Protein AF-A0A936JMG7-F1 (afdb_monomer_lite)

Structure (mmCIF, N/CA/C/O backbone):
data_AF-A0A936JMG7-F1
#
_entry.id   AF-A0A936JMG7-F1
#
loop_
_atom_site.group_PDB
_atom_site.id
_atom_site.type_symbol
_atom_site.label_atom_id
_atom_site.label_alt_id
_atom_site.label_comp_id
_atom_site.label_asym_id
_atom_site.label_entity_id
_atom_site.label_seq_id
_atom_site.pdbx_PDB_ins_code
_atom_site.Cartn_x
_atom_site.Cartn_y
_atom_site.Cartn_z
_atom_site.occupancy
_atom_site.B_iso_or_equiv
_atom_site.auth_seq_id
_atom_site.auth_comp_id
_atom_site.auth_asym_id
_atom_site.auth_atom_id
_atom_site.pdbx_PDB_model_num
ATOM 1 N N . MET A 1 1 ? -6.894 6.875 -14.498 1.00 42.19 1 MET A N 1
ATOM 2 C CA . MET A 1 1 ? -5.869 6.015 -15.118 1.00 42.19 1 MET A CA 1
ATOM 3 C C . MET A 1 1 ? -5.691 4.853 -14.171 1.00 42.19 1 MET A C 1
ATOM 5 O O . MET A 1 1 ? -5.347 5.105 -13.024 1.00 42.19 1 MET A O 1
ATOM 9 N N . ASP A 1 2 ? -6.020 3.639 -14.602 1.00 45.88 2 ASP A N 1
ATOM 10 C CA . ASP A 1 2 ? -5.779 2.450 -13.786 1.00 45.88 2 ASP A CA 1
ATOM 11 C C . ASP A 1 2 ? -4.279 2.161 -13.806 1.00 45.88 2 ASP A C 1
ATOM 13 O O . ASP A 1 2 ? -3.679 1.999 -14.868 1.00 45.88 2 ASP A O 1
ATOM 17 N N . LEU A 1 3 ? -3.653 2.196 -12.630 1.00 49.69 3 LEU A N 1
ATOM 18 C CA . LEU A 1 3 ? -2.223 1.970 -12.483 1.00 49.69 3 LEU A CA 1
ATOM 19 C C . LEU A 1 3 ? -1.985 0.457 -12.407 1.00 49.69 3 LEU A C 1
ATOM 21 O O . LEU A 1 3 ? -2.205 -0.159 -11.366 1.00 49.69 3 LEU A O 1
ATOM 25 N N . ALA A 1 4 ? -1.555 -0.155 -13.507 1.00 61.53 4 ALA A N 1
ATOM 26 C CA . ALA A 1 4 ? -1.072 -1.530 -13.482 1.00 61.53 4 ALA A CA 1
ATOM 27 C C . ALA A 1 4 ? 0.374 -1.531 -12.963 1.00 61.53 4 ALA A C 1
ATOM 29 O O . ALA A 1 4 ? 1.286 -1.049 -13.633 1.00 61.53 4 ALA A O 1
ATOM 30 N N . THR A 1 5 ? 0.598 -2.04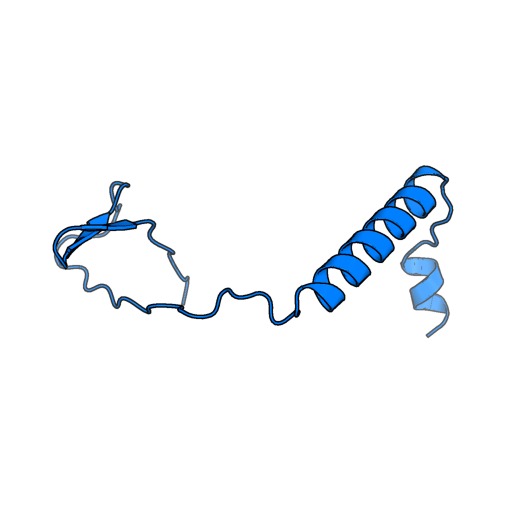1 -11.751 1.00 65.38 5 THR A N 1
ATOM 31 C CA . THR A 1 5 ? 1.946 -2.206 -11.198 1.00 65.38 5 THR A CA 1
ATOM 32 C C . THR A 1 5 ? 2.563 -3.509 -11.696 1.00 65.38 5 THR A C 1
ATOM 34 O O . THR A 1 5 ? 2.044 -4.600 -11.470 1.00 65.38 5 THR A O 1
ATOM 37 N N . VAL A 1 6 ? 3.702 -3.397 -12.381 1.00 73.50 6 VAL A N 1
ATOM 38 C CA . VAL A 1 6 ? 4.459 -4.539 -12.903 1.00 73.50 6 VAL A CA 1
ATOM 39 C C . VAL A 1 6 ? 5.608 -4.868 -11.956 1.00 73.50 6 VAL A C 1
ATOM 41 O O . VAL A 1 6 ? 6.427 -4.005 -11.638 1.00 73.50 6 VAL A O 1
ATOM 44 N N . ARG A 1 7 ? 5.698 -6.128 -11.517 1.00 75.56 7 ARG A N 1
ATOM 45 C CA . ARG A 1 7 ? 6.832 -6.606 -10.721 1.00 75.56 7 ARG A CA 1
ATOM 46 C C . ARG A 1 7 ? 7.979 -7.019 -11.640 1.00 75.56 7 ARG A C 1
ATOM 48 O O . ARG A 1 7 ? 7.805 -7.773 -12.592 1.00 75.56 7 ARG A O 1
ATOM 55 N N . GLY A 1 8 ? 9.176 -6.532 -11.341 1.00 82.75 8 GLY A N 1
ATOM 56 C CA . GLY A 1 8 ? 10.379 -6.901 -12.074 1.00 82.75 8 GLY A CA 1
ATOM 57 C C . GLY A 1 8 ? 11.641 -6.728 -11.243 1.00 82.75 8 GLY A C 1
ATOM 58 O O . GLY A 1 8 ? 11.612 -6.224 -10.119 1.00 82.75 8 GLY A O 1
ATOM 59 N N . ARG A 1 9 ? 12.771 -7.171 -11.791 1.00 85.25 9 ARG A N 1
ATOM 60 C CA . ARG A 1 9 ? 14.094 -7.053 -11.177 1.00 85.25 9 ARG A CA 1
ATOM 61 C C . ARG A 1 9 ? 15.094 -6.512 -12.181 1.00 85.25 9 ARG A C 1
ATOM 63 O O . ARG A 1 9 ? 15.173 -6.992 -13.303 1.00 85.25 9 ARG A O 1
ATOM 70 N N . VAL A 1 10 ? 15.922 -5.565 -11.752 1.00 86.69 10 VAL A N 1
ATOM 71 C CA . VAL A 1 10 ? 17.032 -5.086 -12.577 1.00 86.69 10 VAL A CA 1
ATOM 72 C C . VAL A 1 10 ? 18.193 -6.086 -12.523 1.00 86.69 10 VAL A C 1
ATOM 74 O O . VAL A 1 10 ? 18.712 -6.378 -11.444 1.00 86.69 10 VAL A O 1
ATOM 77 N N . ARG A 1 11 ? 18.623 -6.599 -13.681 1.00 88.00 11 ARG A N 1
ATOM 78 C CA . ARG A 1 11 ? 19.832 -7.424 -13.848 1.00 88.00 11 ARG A CA 1
ATOM 79 C C . ARG A 1 11 ? 20.654 -6.912 -15.025 1.00 88.00 11 ARG A C 1
ATOM 81 O O . ARG A 1 11 ? 20.131 -6.693 -16.111 1.00 88.00 11 ARG A O 1
ATOM 88 N N . GLY A 1 12 ? 21.946 -6.661 -14.801 1.00 90.00 12 GLY A N 1
ATOM 89 C CA . GLY A 1 12 ? 22.837 -6.138 -15.847 1.00 90.00 12 GLY A CA 1
ATOM 90 C C . GLY A 1 12 ? 22.357 -4.821 -16.479 1.00 90.00 12 GLY A C 1
ATOM 91 O O . GLY A 1 12 ? 22.586 -4.598 -17.663 1.00 90.00 12 GLY A O 1
ATOM 92 N N . GLY A 1 13 ? 21.642 -3.984 -15.717 1.00 87.44 13 GLY A N 1
ATOM 93 C CA . GLY A 1 13 ? 21.068 -2.725 -16.206 1.00 87.44 13 GLY A CA 1
ATOM 94 C C . GLY A 1 13 ? 1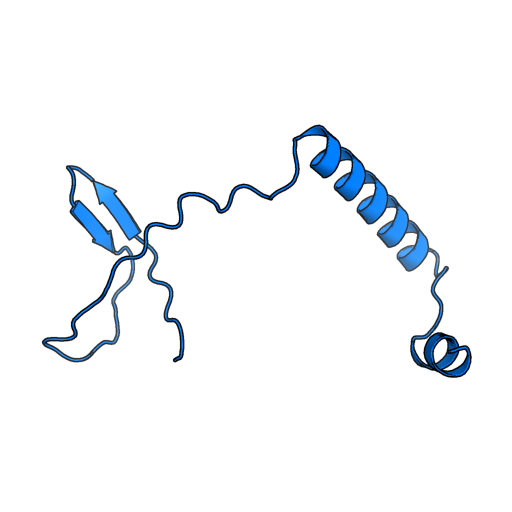9.773 -2.867 -17.014 1.00 87.44 13 GLY A C 1
ATOM 95 O O . GLY A 1 13 ? 19.346 -1.899 -17.632 1.00 87.44 13 GLY A O 1
ATOM 96 N N . ARG A 1 14 ? 19.141 -4.048 -17.027 1.00 86.44 14 ARG A N 1
ATOM 97 C CA . ARG A 1 14 ? 17.863 -4.299 -17.710 1.00 86.44 14 ARG A CA 1
ATOM 98 C C . ARG A 1 14 ? 16.790 -4.695 -16.706 1.00 86.44 14 ARG A C 1
ATOM 100 O O . ARG A 1 14 ? 17.069 -5.493 -15.816 1.00 86.44 14 ARG A O 1
ATOM 107 N N . LEU A 1 15 ? 15.584 -4.147 -16.848 1.00 84.88 15 LEU A N 1
ATOM 108 C CA . LEU A 1 15 ? 14.419 -4.593 -16.086 1.00 84.88 15 LEU A CA 1
ATOM 109 C C . LEU A 1 15 ? 13.930 -5.926 -16.663 1.00 84.88 15 LEU A C 1
ATOM 111 O O . LEU A 1 15 ? 13.482 -5.986 -17.804 1.00 84.88 15 LEU A O 1
ATOM 115 N N . GLU A 1 16 ? 14.025 -6.989 -15.876 1.00 88.56 16 GLU A N 1
ATOM 116 C CA . GLU A 1 16 ? 13.416 -8.283 -16.165 1.00 88.56 16 GLU A CA 1
ATOM 117 C C . GLU A 1 16 ? 12.062 -8.347 -15.460 1.00 88.56 16 GLU A C 1
ATOM 119 O O . GLU A 1 16 ? 12.001 -8.275 -14.232 1.00 88.56 16 GLU A O 1
ATOM 124 N N . VAL A 1 17 ? 10.981 -8.471 -16.223 1.00 85.31 17 VAL A N 1
ATOM 125 C CA . VAL A 1 17 ? 9.636 -8.680 -15.676 1.00 85.31 17 VAL A CA 1
ATOM 126 C C . VAL A 1 17 ? 9.458 -10.173 -15.396 1.00 85.31 17 VAL A C 1
ATOM 128 O O . VAL A 1 17 ? 9.770 -11.004 -16.246 1.00 85.31 17 VAL A O 1
ATOM 131 N N . ASP A 1 18 ? 9.003 -10.522 -14.192 1.00 79.38 18 ASP A N 1
ATOM 132 C CA . ASP A 1 18 ? 8.862 -11.923 -13.760 1.00 79.38 18 ASP A CA 1
ATOM 133 C C . ASP A 1 18 ? 7.526 -12.566 -14.171 1.00 79.38 18 ASP A C 1
ATOM 135 O O . ASP A 1 18 ? 7.357 -13.781 -14.066 1.00 79.38 18 ASP A O 1
ATOM 139 N N . THR A 1 19 ? 6.598 -11.750 -14.665 1.00 75.88 19 THR A N 1
ATOM 140 C CA . THR A 1 19 ? 5.214 -12.105 -14.975 1.00 75.88 19 THR A CA 1
ATOM 141 C C . THR A 1 19 ? 4.896 -11.810 -16.441 1.00 75.88 19 THR A C 1
ATOM 143 O O . THR A 1 19 ? 5.336 -10.803 -16.994 1.00 75.88 19 THR A O 1
ATOM 146 N N . GLN A 1 20 ? 4.109 -12.676 -17.086 1.00 78.25 20 GLN A N 1
ATOM 147 C CA . GLN A 1 20 ? 3.592 -12.399 -18.425 1.00 78.25 20 GLN A CA 1
ATOM 148 C C . GLN A 1 20 ? 2.596 -11.236 -18.362 1.00 78.25 20 GLN A C 1
ATOM 150 O O . GLN A 1 20 ? 1.616 -11.293 -17.622 1.00 78.25 20 GLN A O 1
ATOM 155 N N . LEU A 1 21 ? 2.850 -10.190 -19.145 1.00 78.50 21 LEU A N 1
ATOM 156 C CA . LEU A 1 21 ? 1.959 -9.042 -19.259 1.00 78.50 21 LEU A CA 1
ATOM 157 C C . LEU A 1 21 ? 0.913 -9.326 -20.335 1.00 78.50 21 LEU A C 1
ATOM 159 O O . LEU A 1 21 ? 1.267 -9.600 -21.479 1.00 78.50 21 LEU A O 1
ATOM 163 N N . ASP A 1 22 ? -0.363 -9.264 -19.963 1.00 81.62 22 ASP A N 1
ATOM 164 C CA . ASP A 1 22 ? -1.487 -9.327 -20.903 1.00 81.62 22 ASP A CA 1
ATOM 165 C C . ASP A 1 22 ? -1.757 -7.926 -21.468 1.00 81.62 22 ASP A C 1
ATOM 167 O O . ASP A 1 22 ? -2.727 -7.255 -21.117 1.00 81.62 22 ASP A O 1
ATOM 171 N N . LEU A 1 23 ? -0.804 -7.435 -22.260 1.00 81.81 23 LEU A N 1
ATOM 172 C CA . LEU A 1 23 ? -0.872 -6.140 -22.928 1.00 81.81 23 LEU A CA 1
ATOM 173 C C . LEU A 1 23 ? -0.841 -6.354 -24.446 1.00 81.81 23 LEU A C 1
ATOM 175 O O . LEU A 1 23 ? -0.163 -7.276 -24.906 1.00 81.81 23 LEU A O 1
ATOM 179 N N . PRO A 1 24 ? -1.541 -5.518 -25.234 1.00 87.19 24 PRO A N 1
ATOM 180 C CA . PRO A 1 24 ? -1.446 -5.564 -26.687 1.00 87.19 24 PRO A CA 1
ATOM 181 C C . PRO A 1 24 ? -0.009 -5.391 -27.181 1.00 87.19 24 PRO A C 1
ATOM 183 O O . PRO A 1 24 ? 0.805 -4.708 -26.548 1.00 87.19 24 PRO A O 1
ATOM 186 N N . ASP A 1 25 ? 0.271 -5.946 -28.357 1.00 85.31 25 ASP A N 1
ATOM 187 C CA . ASP A 1 25 ? 1.516 -5.672 -29.070 1.00 85.31 25 ASP A CA 1
ATOM 188 C C . ASP A 1 25 ? 1.715 -4.152 -29.243 1.00 85.31 25 ASP A C 1
ATOM 190 O O . ASP A 1 25 ? 0.752 -3.390 -29.363 1.00 85.31 25 ASP A O 1
ATOM 194 N N . ASP A 1 26 ? 2.978 -3.719 -29.216 1.00 87.69 26 ASP A N 1
ATOM 195 C CA . ASP A 1 26 ? 3.404 -2.314 -29.320 1.00 87.69 26 ASP A CA 1
ATOM 196 C C . ASP A 1 26 ? 2.951 -1.385 -28.171 1.00 87.69 26 ASP A C 1
ATOM 198 O O . ASP A 1 26 ? 3.027 -0.161 -28.285 1.00 87.69 26 ASP A O 1
ATOM 202 N N . THR A 1 27 ? 2.527 -1.940 -27.030 1.00 86.06 27 THR A N 1
ATOM 203 C CA . THR A 1 27 ? 2.223 -1.140 -25.831 1.00 86.06 27 THR A CA 1
ATOM 204 C C . THR A 1 27 ? 3.484 -0.464 -25.272 1.00 86.06 27 THR A C 1
ATOM 206 O O . THR A 1 27 ? 4.433 -1.133 -24.862 1.00 86.06 27 THR A O 1
ATOM 209 N N . GLU A 1 28 ? 3.475 0.871 -25.195 1.00 84.44 28 GLU A N 1
ATOM 210 C CA . GLU A 1 28 ? 4.513 1.664 -24.525 1.00 84.44 28 GLU A CA 1
ATOM 211 C C . GLU A 1 28 ? 4.269 1.701 -23.008 1.00 84.44 28 GLU A C 1
ATOM 213 O O . GLU A 1 28 ? 3.148 1.927 -22.550 1.00 84.44 28 GLU A O 1
ATOM 218 N N . VAL A 1 29 ? 5.322 1.473 -22.218 1.00 80.06 29 VAL A N 1
ATOM 219 C CA . VAL A 1 29 ? 5.251 1.450 -20.751 1.00 80.06 29 VAL A CA 1
ATOM 220 C C . VAL A 1 29 ? 6.258 2.442 -20.185 1.00 80.06 29 VAL A C 1
ATOM 222 O O . VAL A 1 29 ? 7.450 2.367 -20.482 1.00 80.06 29 VAL A O 1
ATOM 225 N N . GLU A 1 30 ? 5.787 3.346 -19.329 1.00 79.81 30 GLU A N 1
ATOM 226 C CA . GLU A 1 30 ? 6.637 4.269 -18.582 1.00 79.81 30 GLU A CA 1
ATOM 227 C C . GLU A 1 30 ? 7.035 3.644 -17.238 1.00 79.81 30 GLU A C 1
ATOM 229 O O . GLU A 1 30 ? 6.187 3.207 -16.457 1.00 79.81 30 GLU A O 1
ATOM 234 N N . LEU A 1 31 ? 8.340 3.588 -16.959 1.00 77.62 31 LEU A N 1
ATOM 235 C CA . LEU A 1 31 ? 8.856 3.091 -15.688 1.00 77.62 31 LEU A CA 1
ATOM 236 C C . LEU A 1 31 ? 9.080 4.256 -14.721 1.00 77.62 31 LEU A C 1
ATOM 238 O O . LEU A 1 31 ? 10.052 4.998 -14.851 1.00 77.62 31 LEU A O 1
ATOM 242 N N . ALA A 1 32 ? 8.236 4.354 -13.696 1.00 75.81 32 ALA A N 1
ATOM 243 C CA . ALA A 1 32 ? 8.497 5.204 -12.542 1.00 75.81 32 ALA A CA 1
ATOM 244 C C . ALA A 1 32 ? 9.293 4.419 -11.488 1.00 75.81 32 ALA A C 1
ATOM 246 O O . ALA A 1 32 ? 8.806 3.437 -10.925 1.00 75.81 32 ALA A O 1
ATOM 247 N N . VAL A 1 33 ? 10.524 4.849 -11.204 1.00 70.38 33 VAL A N 1
ATOM 248 C CA . VAL A 1 33 ? 11.296 4.310 -10.077 1.00 70.38 33 VAL A CA 1
ATOM 249 C C . VAL A 1 33 ? 10.853 5.037 -8.812 1.00 70.38 33 VAL A C 1
ATOM 251 O O . VAL A 1 33 ? 11.254 6.172 -8.568 1.00 70.38 33 VAL A O 1
ATOM 254 N N . ILE A 1 34 ? 10.023 4.380 -8.003 1.00 69.12 34 ILE A N 1
ATOM 255 C CA . ILE A 1 34 ? 9.665 4.871 -6.670 1.00 69.12 34 ILE A CA 1
ATOM 256 C C . ILE A 1 34 ? 10.796 4.462 -5.725 1.00 69.12 34 ILE A C 1
ATOM 258 O O . ILE A 1 34 ? 10.861 3.320 -5.275 1.00 69.12 34 ILE A O 1
ATOM 262 N N . VAL A 1 35 ? 11.739 5.377 -5.499 1.00 63.16 35 VAL A N 1
ATOM 263 C CA . VAL A 1 35 ? 12.886 5.154 -4.597 1.00 63.16 35 VAL A CA 1
ATOM 264 C C . VAL A 1 35 ? 12.472 5.273 -3.128 1.00 63.16 35 VAL A C 1
ATOM 266 O O . VAL A 1 35 ? 13.097 4.673 -2.263 1.00 63.16 35 VAL A O 1
ATOM 269 N N . GLU A 1 36 ? 11.382 5.991 -2.863 1.00 59.97 36 GLU A N 1
ATOM 270 C CA . GLU A 1 36 ? 10.838 6.223 -1.528 1.00 59.97 36 GLU A CA 1
ATOM 271 C C . GLU A 1 36 ? 9.499 5.490 -1.388 1.00 59.97 36 GLU A C 1
ATOM 273 O O . GLU A 1 36 ? 8.417 6.056 -1.503 1.00 59.97 36 GLU A O 1
ATOM 278 N N . MET A 1 37 ? 9.589 4.177 -1.186 1.00 55.44 37 MET A N 1
ATOM 279 C CA . MET A 1 37 ? 8.645 3.481 -0.306 1.00 55.44 37 MET A CA 1
ATOM 280 C C . MET A 1 37 ? 9.271 3.297 1.082 1.00 55.44 37 MET A C 1
ATOM 282 O O . MET A 1 37 ? 8.904 2.366 1.796 1.00 55.44 37 MET A O 1
ATOM 286 N N . ASP A 1 38 ? 10.249 4.137 1.445 1.00 57.47 38 ASP A N 1
ATOM 287 C CA . ASP A 1 38 ? 10.588 4.276 2.856 1.00 57.47 38 ASP A CA 1
ATOM 288 C C . ASP A 1 38 ? 9.293 4.719 3.528 1.00 57.47 38 ASP A C 1
ATOM 290 O O . ASP A 1 38 ? 8.618 5.643 3.054 1.00 57.47 38 ASP A O 1
ATOM 294 N N . ASP A 1 39 ? 8.875 3.998 4.565 1.00 60.19 39 ASP A N 1
ATOM 295 C CA . ASP A 1 39 ? 7.849 4.564 5.409 1.00 60.19 39 ASP A CA 1
ATOM 296 C C . ASP A 1 39 ? 8.375 5.929 5.849 1.00 60.19 39 ASP A C 1
ATOM 298 O O . ASP A 1 39 ? 9.544 6.102 6.184 1.00 60.19 39 ASP A O 1
ATOM 302 N N . ALA A 1 40 ? 7.527 6.948 5.808 1.00 68.31 40 ALA A N 1
ATOM 303 C CA . ALA A 1 40 ? 7.915 8.272 6.283 1.00 68.31 40 ALA A CA 1
ATOM 304 C C . ALA A 1 40 ? 8.146 8.290 7.814 1.00 68.31 40 ALA A C 1
ATOM 306 O O . ALA A 1 40 ? 8.029 9.343 8.431 1.00 68.31 40 ALA A O 1
ATOM 307 N N . LEU A 1 41 ? 8.387 7.123 8.424 1.00 81.44 41 LEU A N 1
ATOM 308 C CA . LEU A 1 41 ? 8.593 6.891 9.834 1.00 81.44 41 LEU A CA 1
ATOM 309 C C . LEU A 1 41 ? 10.046 6.487 10.045 1.00 81.44 41 LEU A C 1
ATOM 311 O O . LEU A 1 41 ? 10.511 5.447 9.582 1.00 81.44 41 LEU A O 1
ATOM 315 N N . GLU A 1 42 ? 10.750 7.279 10.834 1.00 85.62 42 GLU A N 1
ATOM 316 C CA . GLU A 1 42 ? 12.026 6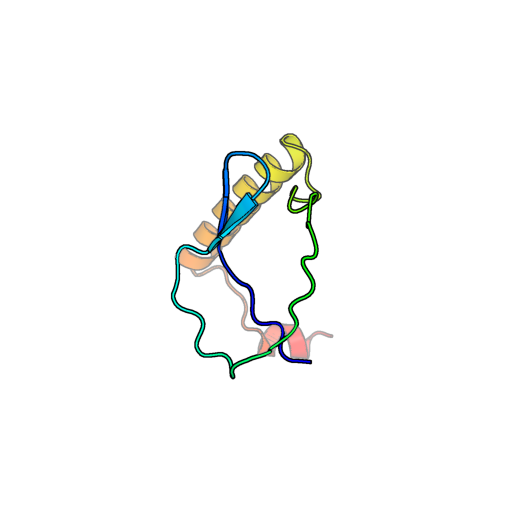.861 11.389 1.00 85.62 42 GLU A CA 1
ATOM 317 C C . GLU A 1 42 ? 11.838 5.582 12.233 1.00 85.62 42 GLU A C 1
ATOM 319 O O . GLU A 1 42 ? 10.754 5.309 12.758 1.00 85.62 42 GLU A O 1
ATOM 324 N N . ASP A 1 43 ? 12.904 4.802 12.448 1.00 87.00 43 ASP A N 1
ATOM 325 C CA . ASP A 1 43 ? 12.827 3.526 13.185 1.00 87.00 43 ASP A CA 1
ATOM 326 C C . ASP A 1 43 ? 12.123 3.648 14.550 1.00 87.00 43 ASP A C 1
ATOM 328 O O . ASP A 1 43 ? 11.394 2.751 14.976 1.00 87.00 43 ASP A O 1
ATOM 332 N N . GLN A 1 44 ? 12.310 4.775 15.243 1.00 89.31 44 GLN A N 1
ATOM 333 C CA . GLN A 1 44 ? 11.639 5.038 16.518 1.00 89.31 44 GLN A CA 1
ATOM 334 C 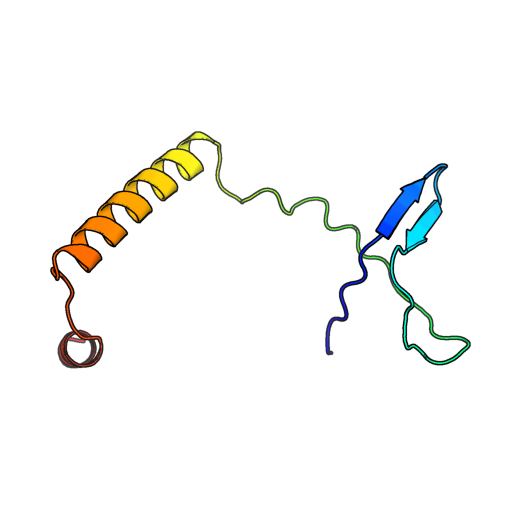C . GLN A 1 44 ? 10.136 5.276 16.363 1.00 89.31 44 GLN A C 1
ATOM 336 O O . GLN A 1 44 ? 9.360 4.889 17.235 1.00 89.31 44 GLN A O 1
ATOM 341 N N . GLU A 1 45 ? 9.721 5.932 15.287 1.00 91.38 45 GLU A N 1
ATOM 342 C CA . GLU A 1 45 ? 8.316 6.193 14.995 1.00 91.38 45 GLU A CA 1
ATOM 343 C C . GLU A 1 45 ? 7.608 4.900 14.597 1.00 91.38 45 GLU A C 1
ATOM 345 O O . GLU A 1 45 ? 6.504 4.640 15.078 1.00 91.38 45 GLU A O 1
ATOM 350 N N . ARG A 1 46 ? 8.291 4.030 13.842 1.00 90.75 46 ARG A N 1
ATOM 351 C CA . ARG A 1 46 ? 7.814 2.681 13.519 1.00 90.75 46 ARG A CA 1
ATOM 352 C C . ARG A 1 46 ? 7.598 1.836 14.774 1.00 90.75 46 ARG A C 1
ATOM 354 O O . ARG A 1 46 ? 6.534 1.248 14.939 1.00 90.75 46 ARG A O 1
ATOM 361 N N . LEU A 1 47 ? 8.557 1.830 15.704 1.00 94.69 47 LEU A N 1
ATOM 362 C CA . LEU A 1 47 ? 8.419 1.112 16.980 1.00 94.69 47 LEU A CA 1
ATOM 363 C C . LEU A 1 47 ? 7.238 1.629 17.814 1.00 94.69 47 LEU A C 1
ATOM 365 O O . LEU A 1 47 ? 6.486 0.837 18.380 1.00 94.69 47 LEU A O 1
ATOM 369 N N . ARG A 1 48 ? 7.044 2.953 17.866 1.00 95.06 48 ARG A N 1
ATOM 370 C CA . ARG A 1 48 ? 5.898 3.554 18.567 1.00 95.06 48 ARG A CA 1
ATOM 371 C C . ARG A 1 48 ? 4.571 3.163 17.924 1.00 95.06 48 ARG A C 1
ATOM 373 O O . ARG A 1 48 ? 3.619 2.880 18.649 1.00 95.06 48 ARG A O 1
ATOM 380 N N . LEU A 1 49 ? 4.504 3.151 16.592 1.00 94.94 49 LEU A N 1
ATOM 381 C CA . LEU A 1 49 ? 3.312 2.727 15.865 1.00 94.94 49 LEU A CA 1
ATOM 382 C C . LEU A 1 49 ? 2.997 1.253 16.140 1.00 94.94 49 LEU A C 1
ATOM 384 O O . LEU A 1 49 ? 1.857 0.937 16.468 1.00 94.94 49 LEU A O 1
ATOM 388 N N . ASP A 1 50 ? 3.994 0.372 16.083 1.00 95.94 50 ASP A N 1
ATOM 389 C CA . ASP A 1 50 ? 3.825 -1.056 16.367 1.00 95.94 50 ASP A CA 1
ATOM 390 C C . ASP A 1 50 ? 3.311 -1.307 17.790 1.00 95.94 50 ASP A C 1
ATOM 392 O O . ASP A 1 50 ? 2.401 -2.116 17.995 1.00 95.94 50 ASP A O 1
ATOM 396 N N . ASP A 1 51 ? 3.857 -0.601 18.781 1.00 97.25 51 ASP A N 1
ATOM 397 C CA . ASP A 1 51 ? 3.402 -0.711 20.168 1.00 97.25 51 ASP A CA 1
ATOM 398 C C . ASP A 1 51 ? 1.965 -0.201 20.339 1.00 97.25 51 ASP A C 1
ATOM 400 O O . ASP A 1 51 ? 1.155 -0.848 21.011 1.00 97.25 51 ASP A O 1
ATOM 404 N N . PHE A 1 52 ? 1.615 0.914 19.688 1.00 96.75 52 PHE A N 1
ATOM 405 C CA . PHE A 1 52 ? 0.251 1.442 19.684 1.00 96.75 52 PHE A CA 1
ATOM 406 C C . PHE A 1 52 ? -0.738 0.476 19.020 1.00 96.75 52 PHE A C 1
ATOM 408 O O . PHE A 1 52 ? -1.800 0.199 19.579 1.00 96.75 52 PHE A O 1
ATOM 415 N N . LEU A 1 53 ? -0.391 -0.079 17.856 1.00 96.69 53 LEU A N 1
ATOM 416 C CA . LEU A 1 53 ? -1.233 -1.036 17.138 1.00 96.69 53 LEU A CA 1
ATOM 417 C C . LEU A 1 53 ? -1.433 -2.316 17.950 1.00 96.69 53 LEU A C 1
ATOM 419 O O . LEU A 1 53 ? -2.559 -2.800 18.048 1.00 96.69 53 LEU A O 1
ATOM 423 N N . ARG A 1 54 ? -0.379 -2.831 18.595 1.00 97.31 54 ARG A N 1
ATOM 424 C CA . ARG A 1 54 ? -0.474 -4.004 19.475 1.00 97.31 54 ARG A CA 1
ATOM 425 C C . ARG A 1 54 ? -1.407 -3.749 20.656 1.00 97.31 54 ARG A C 1
ATOM 427 O O . ARG A 1 54 ? -2.224 -4.607 20.981 1.00 97.31 54 ARG A O 1
ATOM 434 N N . ALA A 1 55 ? -1.306 -2.575 21.281 1.00 96.56 55 ALA A N 1
ATOM 435 C CA . ALA A 1 55 ? -2.211 -2.184 22.355 1.00 96.56 55 ALA A CA 1
ATOM 436 C C . ALA A 1 55 ? -3.660 -2.081 21.853 1.00 96.56 55 ALA A C 1
ATOM 438 O O . ALA A 1 55 ? -4.555 -2.663 22.458 1.00 96.56 55 ALA A O 1
ATOM 439 N N . SER A 1 56 ? -3.880 -1.424 20.712 1.00 94.62 56 SER A N 1
ATOM 440 C CA . SER A 1 56 ? -5.200 -1.283 20.088 1.00 94.62 56 SER A CA 1
ATOM 441 C C . SER A 1 56 ? -5.847 -2.639 19.773 1.00 94.62 56 SER A C 1
ATOM 443 O O . SER A 1 56 ? -7.004 -2.872 20.116 1.00 94.62 56 SER A O 1
ATOM 445 N N . MET A 1 57 ? -5.090 -3.590 19.215 1.00 96.50 57 MET A N 1
ATOM 446 C CA . MET A 1 57 ? -5.586 -4.950 18.962 1.00 96.50 57 MET A CA 1
ATOM 447 C C . MET A 1 57 ? -5.986 -5.668 20.257 1.00 96.50 57 MET A C 1
ATOM 449 O O . MET A 1 57 ? -7.023 -6.326 20.293 1.00 96.50 57 MET A O 1
ATOM 453 N N . ALA A 1 58 ? -5.220 -5.503 21.339 1.00 97.12 58 ALA A N 1
ATOM 454 C CA . ALA A 1 58 ? -5.558 -6.094 22.634 1.00 97.12 58 ALA A CA 1
ATOM 455 C C . ALA A 1 58 ? -6.824 -5.473 23.259 1.00 97.12 58 ALA A C 1
ATOM 457 O O . ALA A 1 58 ? -7.607 -6.178 23.898 1.00 97.12 58 ALA A O 1
ATOM 458 N N . GLU A 1 59 ? -7.052 -4.168 23.075 1.00 96.31 59 GLU A N 1
ATOM 459 C CA . GLU A 1 59 ?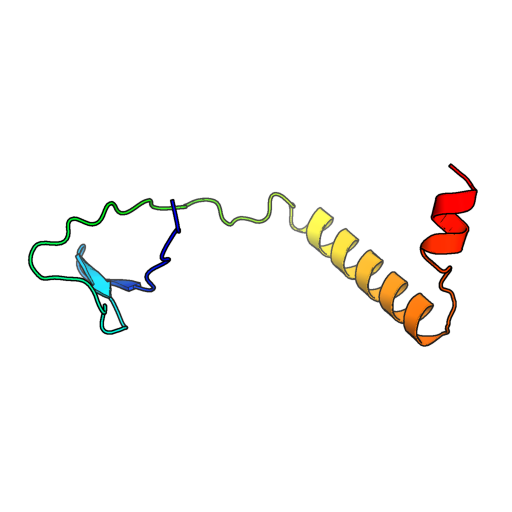 -8.312 -3.505 23.446 1.00 96.31 59 GLU A CA 1
ATOM 460 C C . GLU A 1 59 ? -9.486 -4.091 22.649 1.00 96.31 59 GLU A C 1
ATOM 462 O O . GLU A 1 59 ? -10.509 -4.451 23.237 1.00 96.31 59 GLU A O 1
ATOM 467 N N . MET A 1 60 ? -9.311 -4.271 21.334 1.00 94.81 60 MET A N 1
ATOM 468 C CA . MET A 1 60 ? -10.314 -4.886 20.462 1.00 94.81 60 MET A CA 1
ATOM 469 C C . MET A 1 60 ? -10.662 -6.317 20.878 1.00 94.81 60 MET A C 1
ATOM 471 O O . MET A 1 60 ? -11.841 -6.639 21.024 1.00 94.81 60 MET A O 1
ATOM 475 N N . GLU A 1 61 ? -9.662 -7.168 21.113 1.00 95.75 61 GLU A N 1
ATOM 476 C CA . GLU A 1 61 ? -9.863 -8.555 21.557 1.00 95.75 61 GLU A CA 1
ATOM 477 C C . GLU A 1 61 ? -10.555 -8.637 22.920 1.00 95.75 61 GLU A C 1
ATOM 479 O O . GLU A 1 61 ? -11.358 -9.537 23.167 1.00 95.75 61 GLU A O 1
ATOM 484 N N . ALA A 1 62 ? -10.293 -7.670 23.800 1.00 96.50 62 ALA A N 1
ATOM 485 C CA . ALA A 1 62 ? -10.956 -7.565 25.091 1.00 96.50 62 ALA A CA 1
ATOM 486 C C . ALA A 1 62 ? -12.352 -6.913 25.022 1.00 96.50 62 ALA A C 1
ATOM 488 O O . ALA A 1 62 ? -12.970 -6.697 26.067 1.00 96.50 62 ALA A O 1
ATOM 489 N N . GLY A 1 63 ? -12.844 -6.578 23.824 1.00 95.88 63 GLY A N 1
ATOM 490 C CA . GLY A 1 63 ? -14.147 -5.948 23.608 1.00 95.88 63 GLY A CA 1
ATOM 491 C C . GLY A 1 63 ? -14.219 -4.484 24.049 1.00 95.88 63 GLY A C 1
ATOM 492 O O . GLY A 1 63 ? -15.315 -3.949 24.193 1.00 95.88 63 GLY A O 1
ATOM 493 N N . ARG A 1 64 ? -13.076 -3.823 24.271 1.00 94.94 64 ARG A N 1
ATOM 494 C CA . ARG A 1 64 ? -12.985 -2.394 24.607 1.00 94.94 64 ARG A CA 1
ATOM 495 C C . ARG A 1 64 ? -13.015 -1.551 23.330 1.00 94.94 64 ARG A C 1
ATOM 497 O O . ARG A 1 64 ? -12.060 -0.866 22.987 1.00 94.94 64 ARG A O 1
ATOM 504 N N . VAL A 1 65 ? -14.128 -1.645 22.608 1.00 93.69 65 VAL A N 1
ATOM 505 C CA . VAL A 1 65 ? -14.400 -0.903 21.369 1.00 93.69 65 VAL A CA 1
ATOM 506 C C . VAL A 1 65 ? -15.718 -0.155 21.489 1.00 93.69 65 VAL A C 1
ATOM 508 O O . VAL A 1 65 ? -16.624 -0.595 22.192 1.00 93.69 65 VAL A O 1
ATOM 511 N N . VAL A 1 66 ? -15.818 0.969 20.789 1.00 93.06 66 VAL A N 1
ATOM 512 C CA . VAL A 1 66 ? -17.055 1.740 20.621 1.00 93.06 66 VAL A CA 1
ATOM 513 C C . VAL A 1 66 ? -17.543 1.569 19.185 1.00 93.06 66 VAL A C 1
ATOM 515 O O . VAL A 1 66 ? -16.726 1.405 18.271 1.00 93.06 66 VAL A O 1
ATOM 518 N N . SER A 1 67 ? -18.857 1.555 18.965 1.00 93.19 67 SER A N 1
ATOM 519 C CA . SER A 1 67 ? -19.379 1.468 17.601 1.00 93.19 67 SER A CA 1
ATOM 520 C C . SER A 1 67 ? -19.159 2.783 16.851 1.00 93.19 67 SER A C 1
ATOM 522 O O . SER A 1 67 ? -19.154 3.867 17.433 1.00 93.19 67 SER A O 1
ATOM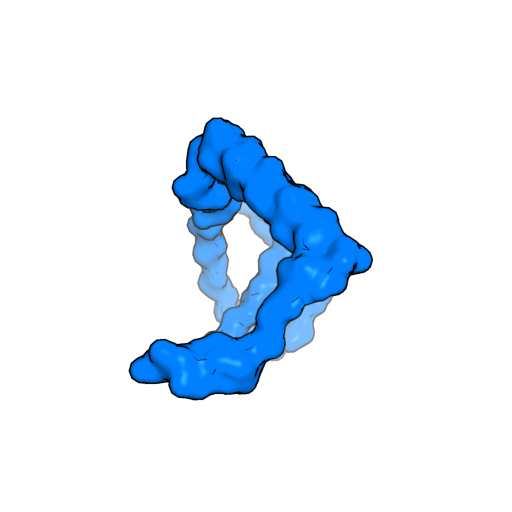 524 N N . PHE A 1 68 ? -18.998 2.698 15.532 1.00 92.62 68 PHE A N 1
ATOM 525 C CA . PHE A 1 68 ? -18.843 3.896 14.711 1.00 92.62 68 PHE A CA 1
ATOM 526 C C . PHE A 1 68 ? -20.086 4.798 14.758 1.00 92.62 68 PHE A C 1
ATOM 528 O O . PHE A 1 68 ? -19.945 6.015 14.824 1.00 92.62 68 PHE A O 1
ATOM 535 N N . ASP A 1 69 ? -21.285 4.210 14.777 1.00 95.69 69 ASP A N 1
ATOM 536 C CA . ASP A 1 69 ? -22.543 4.962 14.840 1.00 95.69 69 ASP A CA 1
ATOM 537 C C . ASP A 1 69 ? -22.679 5.745 16.157 1.00 95.69 69 ASP A C 1
ATOM 539 O O . ASP A 1 69 ? -23.151 6.881 16.145 1.00 95.69 69 ASP A O 1
ATOM 543 N N . GLU A 1 70 ? -22.224 5.174 17.280 1.00 93.38 70 GLU A N 1
ATOM 544 C CA . GLU A 1 70 ? -22.166 5.875 18.572 1.00 93.38 70 GLU A CA 1
ATOM 545 C C . GLU A 1 70 ? -21.212 7.073 18.513 1.00 93.38 70 GLU A C 1
ATOM 547 O O . GLU A 1 70 ? -21.590 8.161 18.935 1.00 93.38 70 GLU A O 1
ATOM 552 N N . VAL A 1 71 ? -20.017 6.911 17.933 1.00 93.88 71 VAL A N 1
ATOM 553 C CA . VAL A 1 71 ? -19.051 8.017 17.785 1.00 93.88 71 VAL A CA 1
ATOM 554 C C . VAL A 1 71 ? -19.589 9.108 16.859 1.00 93.88 71 VAL A C 1
ATOM 556 O O . VAL A 1 71 ? -19.439 10.293 17.145 1.00 93.88 71 VAL A O 1
ATOM 559 N N . LEU A 1 72 ? -20.226 8.726 15.749 1.00 95.00 72 LEU A N 1
ATOM 560 C CA . LEU A 1 72 ? -20.776 9.674 14.782 1.00 95.00 72 LEU A CA 1
ATOM 561 C C . LEU A 1 72 ? -21.919 10.509 15.373 1.00 95.00 72 LEU A C 1
ATOM 563 O O . LEU A 1 72 ? -22.099 11.654 14.977 1.00 95.00 72 LEU A O 1
ATOM 567 N N . ALA A 1 73 ? -22.683 9.961 16.318 1.00 94.44 73 ALA A N 1
ATOM 568 C CA . ALA A 1 73 ? -23.744 10.697 16.997 1.00 94.44 73 ALA A CA 1
ATOM 569 C C . ALA A 1 73 ? -23.222 11.792 17.955 1.00 94.44 73 ALA A C 1
ATOM 571 O O . ALA A 1 73 ? -24.003 12.655 18.359 1.00 94.44 73 ALA A O 1
ATOM 572 N N . GLU A 1 74 ? -21.937 11.763 18.325 1.00 91.25 74 GLU A N 1
ATOM 573 C CA . GLU A 1 74 ? -21.316 12.698 19.276 1.00 91.25 74 GLU A CA 1
ATOM 574 C C . GLU A 1 74 ? -20.601 13.899 18.621 1.00 91.25 74 GLU A C 1
ATOM 576 O O . GLU A 1 74 ? -20.124 14.780 19.343 1.00 91.25 74 GLU A O 1
ATOM 581 N N . ILE A 1 75 ? -20.533 13.968 17.283 1.00 85.00 75 ILE A N 1
ATOM 582 C CA . ILE A 1 75 ? -19.833 15.021 16.514 1.00 85.00 75 ILE A CA 1
ATOM 583 C C . ILE A 1 75 ? -20.820 15.788 15.630 1.00 85.00 75 ILE A C 1
ATOM 585 O O . ILE A 1 75 ? -20.767 17.041 15.654 1.00 85.00 75 ILE A O 1
#

pLDDT: mean 83.69, std 13.3, range [42.19, 97.31]

Secondary structure (DSSP, 8-state):
----PPPEEEETTEEEESS-----TT-----------S-SS-HHHHHHHHHHHHHHHHHHHTT----HHHHHTT-

Radius of gyration: 21.76 Å; chains: 1; bounding box: 47×27×54 Å

Foldseek 3Di:
DDDDDFDFDDDPNDTGTPDDDPDDPPDDDDDDDPPPPPDPDDPVRVVVVVVVVVVVVVCVVVVVDDDPVVVVVVD

Sequence (75 aa):
MDLATVRGRVRGGRLEVDTQLDLPDDTEVELAVIVEMDDALEDQERLRLDDFLRASMAEMEAGRVVSFDEVLAEI